Protein AF-A0A820R6I2-F1 (afdb_monomer)

Sequence (117 aa):
IDLKFDLIDVGALFLCVLVGVWYLLKRHWIANNIFGIAFSINAIEILHFNKVLNGIVLLSGLFVYDIFWVFGTNVMITVAKSFDAPIKLLFPQDLIENGLLSANKFAMLGLGDIVVP

Organism: NCBI:txid433720

pLDDT: mean 73.74, std 12.5, range [44.53, 91.56]

Solvent-accessible surface area (backbone atoms only — not comparable to full-atom values): 6914 Å² total; per-residue (Å²): 134,87,79,78,77,46,74,63,57,57,50,50,51,51,52,52,50,53,52,50,53,49,29,74,74,63,68,41,54,68,51,38,31,55,53,40,51,55,51,35,54,54,49,40,64,72,64,63,68,95,44,72,66,60,50,53,56,52,52,54,52,50,53,54,49,49,53,45,44,67,74,72,42,75,56,57,68,58,52,73,74,69,70,92,60,75,68,36,35,54,44,60,68,30,42,87,80,51,33,94,88,58,42,84,46,60,45,76,42,56,49,62,65,72,52,54,124

Radius of gyration: 18.97 Å; Cα contacts (8 Å, |Δi|>4): 77; chains: 1; bounding box: 29×50×52 Å

Foldseek 3Di:
DPPPPDPVNVVVVVVVVVLVVVCVPPVDLVSLQVVLVVVLVVLLVVVDDPDVVVLVVVVVVVVVVCCCVVPVDPVVVVCVPPDPDSQWRWAQPCCVPQNPPPRPDTDTDGSCVSNRD

Structure (mmCIF, N/CA/C/O backbone):
data_AF-A0A820R6I2-F1
#
_entry.id   AF-A0A820R6I2-F1
#
loop_
_atom_site.group_PDB
_atom_site.id
_atom_site.type_symbol
_atom_site.label_atom_id
_atom_site.label_alt_id
_atom_site.label_comp_id
_atom_site.label_asym_id
_atom_site.label_entity_id
_atom_site.label_seq_id
_atom_site.pdbx_PDB_ins_code
_atom_site.Cartn_x
_atom_site.Cartn_y
_atom_site.Cartn_z
_atom_site.occupancy
_atom_site.B_iso_or_equiv
_atom_site.auth_seq_id
_atom_site.auth_comp_id
_atom_site.auth_asym_id
_atom_site.auth_atom_id
_atom_site.pdbx_PDB_model_num
ATOM 1 N N . ILE A 1 1 ? 5.531 -23.173 -25.119 1.00 44.53 1 ILE A N 1
ATOM 2 C CA . ILE A 1 1 ? 5.746 -22.579 -23.780 1.00 44.53 1 ILE A CA 1
ATOM 3 C C . ILE A 1 1 ? 5.955 -23.762 -22.853 1.00 44.53 1 ILE A C 1
ATOM 5 O O . ILE A 1 1 ? 4.977 -24.344 -22.403 1.00 44.53 1 ILE A O 1
ATOM 9 N N . ASP A 1 2 ? 7.200 -24.205 -22.688 1.00 46.94 2 ASP A N 1
ATOM 10 C CA . ASP A 1 2 ? 7.518 -25.268 -21.734 1.00 46.94 2 ASP A CA 1
ATOM 11 C C . ASP A 1 2 ? 7.455 -24.666 -20.334 1.00 46.94 2 ASP A C 1
ATOM 13 O O . ASP A 1 2 ? 8.418 -24.074 -19.847 1.00 46.94 2 ASP A O 1
ATOM 17 N N . LEU A 1 3 ? 6.277 -24.745 -19.714 1.00 58.44 3 LEU A N 1
ATOM 18 C CA . LEU A 1 3 ? 6.117 -24.456 -18.295 1.00 58.44 3 LEU A CA 1
ATOM 19 C C . LEU A 1 3 ? 6.874 -25.548 -17.532 1.00 58.44 3 LEU A C 1
ATOM 21 O O . LEU A 1 3 ? 6.321 -26.601 -17.217 1.00 58.44 3 LEU A O 1
ATOM 25 N N . LYS A 1 4 ? 8.163 -25.317 -17.267 1.00 62.72 4 LYS A N 1
ATOM 26 C CA . LYS A 1 4 ? 8.903 -26.036 -16.228 1.00 62.72 4 LYS A CA 1
ATOM 27 C C . LYS A 1 4 ? 8.291 -25.625 -14.891 1.00 62.72 4 LYS A C 1
ATOM 29 O O . LYS A 1 4 ? 8.780 -24.709 -14.249 1.00 62.72 4 LYS A O 1
ATOM 34 N N . PHE A 1 5 ? 7.175 -26.251 -14.531 1.00 63.56 5 PHE A N 1
ATOM 35 C CA . PHE A 1 5 ? 6.639 -26.164 -13.182 1.00 63.56 5 PHE A CA 1
ATOM 36 C C . PHE A 1 5 ? 7.663 -26.801 -12.258 1.00 63.56 5 PHE A C 1
ATOM 38 O O . PHE A 1 5 ? 7.850 -28.021 -12.286 1.00 63.56 5 PHE A O 1
ATOM 45 N N . ASP A 1 6 ? 8.366 -25.972 -11.496 1.00 79.94 6 ASP A N 1
ATOM 46 C CA . ASP A 1 6 ? 9.267 -26.478 -10.482 1.00 79.94 6 ASP A CA 1
ATOM 47 C C . ASP A 1 6 ? 8.440 -26.939 -9.276 1.00 79.94 6 ASP A C 1
ATOM 49 O O . ASP A 1 6 ? 7.343 -26.434 -9.004 1.00 79.94 6 ASP A O 1
ATOM 53 N N .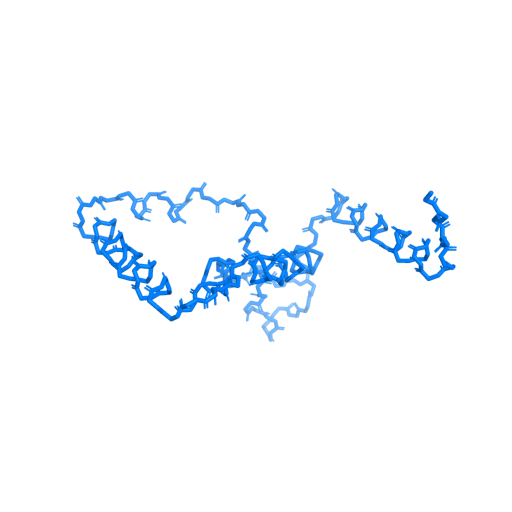 LEU A 1 7 ? 8.951 -27.907 -8.518 1.00 81.38 7 LEU A N 1
ATOM 54 C CA . LEU A 1 7 ? 8.254 -28.418 -7.328 1.00 81.38 7 LEU A CA 1
ATOM 55 C C . LEU A 1 7 ? 8.034 -27.299 -6.288 1.00 81.38 7 LEU A C 1
ATOM 57 O O . LEU A 1 7 ? 7.100 -27.337 -5.484 1.00 81.38 7 LEU A O 1
ATOM 61 N N . ILE A 1 8 ? 8.892 -26.280 -6.356 1.00 82.44 8 ILE A N 1
ATOM 62 C CA . ILE A 1 8 ? 8.872 -25.060 -5.553 1.00 82.44 8 ILE A CA 1
ATOM 63 C C . ILE A 1 8 ? 7.653 -24.191 -5.894 1.00 82.44 8 ILE A C 1
ATOM 65 O O . ILE A 1 8 ? 6.997 -23.708 -4.972 1.00 82.44 8 ILE A O 1
ATOM 69 N N . ASP A 1 9 ? 7.291 -24.049 -7.174 1.00 82.25 9 ASP A N 1
ATOM 70 C CA . ASP A 1 9 ? 6.137 -23.241 -7.599 1.00 82.25 9 ASP A CA 1
ATOM 71 C C . ASP A 1 9 ? 4.824 -23.856 -7.104 1.00 82.25 9 ASP A C 1
ATOM 73 O O . ASP A 1 9 ? 3.939 -23.166 -6.595 1.00 82.25 9 ASP A O 1
ATOM 77 N N . VAL A 1 10 ? 4.721 -25.186 -7.188 1.00 84.25 10 VAL A N 1
ATOM 78 C CA . VAL A 1 10 ? 3.564 -25.940 -6.685 1.00 84.25 10 VAL A CA 1
ATOM 79 C C . VAL A 1 10 ? 3.481 -25.851 -5.158 1.00 84.25 10 VAL A C 1
ATOM 81 O O . VAL A 1 10 ? 2.398 -25.634 -4.608 1.00 84.25 10 VAL A O 1
ATOM 84 N 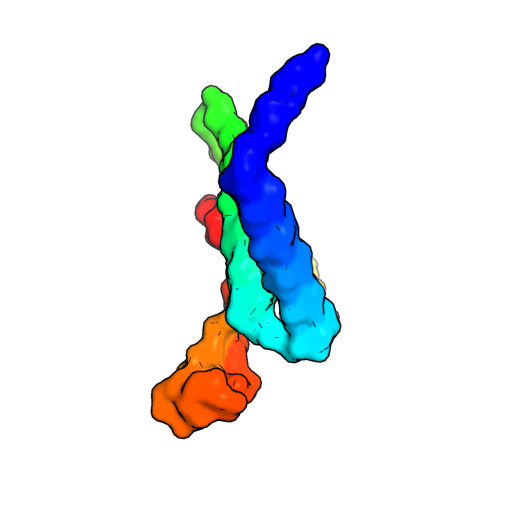N . GLY A 1 11 ? 4.621 -25.962 -4.467 1.00 87.25 11 GLY A N 1
ATOM 85 C CA . GLY A 1 11 ? 4.701 -25.797 -3.015 1.00 87.25 11 GLY A CA 1
ATOM 86 C C . GLY A 1 11 ? 4.296 -24.394 -2.551 1.00 87.25 11 GLY A C 1
ATOM 87 O O . GLY A 1 11 ? 3.520 -24.255 -1.603 1.00 87.25 11 GLY A O 1
ATOM 88 N N . ALA A 1 12 ? 4.755 -23.354 -3.250 1.00 82.94 12 ALA A N 1
ATOM 89 C CA . ALA A 1 12 ? 4.397 -21.966 -2.973 1.00 82.94 12 ALA A CA 1
ATOM 90 C C . ALA A 1 12 ? 2.903 -21.699 -3.209 1.00 82.94 12 ALA A C 1
ATOM 92 O O . ALA A 1 12 ? 2.252 -21.041 -2.393 1.00 82.94 12 ALA A O 1
ATOM 93 N N . LEU A 1 13 ? 2.334 -22.257 -4.282 1.00 84.19 13 LEU A N 1
ATOM 94 C CA . LEU A 1 13 ? 0.911 -22.125 -4.593 1.00 84.19 13 LEU A CA 1
ATOM 95 C C . LEU A 1 13 ? 0.048 -22.783 -3.510 1.00 84.19 13 LEU A C 1
ATOM 97 O O . LEU A 1 13 ? -0.914 -22.178 -3.036 1.00 84.19 13 LEU A O 1
ATOM 101 N N . PHE A 1 14 ? 0.432 -23.975 -3.047 1.00 88.12 14 PHE A N 1
ATOM 102 C CA . PHE A 1 14 ? -0.256 -24.660 -1.953 1.00 88.12 14 PHE A CA 1
ATOM 103 C C . PHE A 1 14 ? -0.199 -23.864 -0.639 1.00 88.12 14 PHE A C 1
ATOM 105 O O . PHE A 1 14 ? -1.227 -23.677 0.014 1.00 88.12 14 PHE A O 1
ATOM 112 N N . LEU A 1 15 ? 0.974 -23.331 -0.279 1.00 85.19 15 LEU A N 1
ATOM 113 C CA . LEU A 1 15 ? 1.142 -22.473 0.899 1.00 85.19 15 LEU A CA 1
ATOM 114 C C . LEU A 1 15 ? 0.251 -21.222 0.817 1.00 85.19 15 LEU A C 1
ATOM 116 O O . LEU A 1 15 ? -0.422 -20.876 1.787 1.00 85.19 15 LEU A O 1
ATOM 120 N N . CYS A 1 16 ? 0.210 -20.564 -0.344 1.00 83.25 16 CYS A N 1
ATOM 121 C CA . CYS A 1 16 ? -0.594 -19.362 -0.553 1.00 83.25 16 CYS A CA 1
ATOM 122 C C . CYS A 1 16 ? -2.098 -19.651 -0.400 1.00 83.25 16 CYS A C 1
ATOM 124 O O . CYS A 1 16 ? -2.811 -18.905 0.273 1.00 83.25 16 CYS A O 1
ATOM 126 N N . VAL A 1 17 ? -2.570 -20.786 -0.933 1.00 83.75 17 VAL A N 1
ATOM 127 C CA . VAL A 1 17 ? -3.960 -21.240 -0.760 1.00 83.75 17 VAL A CA 1
ATOM 128 C C . VAL A 1 17 ? -4.274 -21.511 0.712 1.00 83.75 17 VAL A C 1
ATOM 130 O O . VAL A 1 17 ? -5.321 -21.080 1.191 1.00 83.75 17 VAL A O 1
ATOM 133 N N . LEU A 1 18 ? -3.374 -22.158 1.459 1.00 84.88 18 LEU A N 1
ATOM 134 C CA . LEU A 1 18 ? -3.567 -22.396 2.894 1.00 84.88 18 LEU A CA 1
ATOM 135 C C . LEU A 1 18 ? -3.687 -21.089 3.688 1.00 84.88 18 LEU A C 1
ATOM 137 O O . LEU A 1 18 ? -4.597 -20.950 4.508 1.00 84.88 18 LEU A O 1
ATOM 141 N N . VAL A 1 19 ? -2.811 -20.116 3.422 1.00 80.44 19 VAL A N 1
ATOM 142 C CA . VAL A 1 19 ? -2.860 -18.791 4.063 1.00 80.44 19 VAL A CA 1
ATOM 143 C C . VAL A 1 19 ? -4.140 -18.040 3.672 1.00 80.44 19 VAL A C 1
ATOM 145 O O . VAL A 1 19 ? -4.781 -17.432 4.532 1.00 80.44 19 VAL A O 1
ATOM 148 N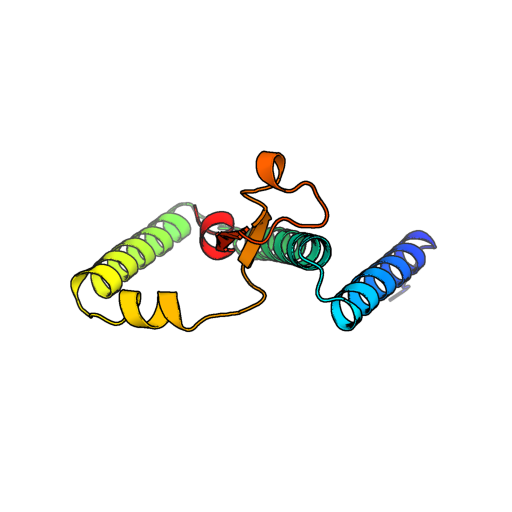 N . GLY A 1 20 ? -4.573 -18.138 2.412 1.00 78.25 20 GLY A N 1
ATOM 149 C CA . GLY A 1 20 ? -5.831 -17.557 1.931 1.00 78.25 20 GLY A CA 1
ATOM 150 C C . GLY A 1 20 ? -7.071 -18.167 2.590 1.00 78.25 20 GLY A C 1
ATOM 151 O O . GLY A 1 20 ? -7.955 -17.443 3.046 1.00 78.25 20 GLY A O 1
ATOM 152 N N . VAL A 1 21 ? -7.124 -19.494 2.724 1.00 80.50 21 VAL A N 1
ATOM 153 C CA . VAL A 1 21 ? -8.217 -20.190 3.425 1.00 80.50 21 VAL A CA 1
ATOM 154 C C . VAL A 1 21 ? -8.225 -19.829 4.914 1.00 80.50 21 VAL A C 1
ATOM 156 O O . VAL A 1 21 ? -9.287 -19.567 5.482 1.00 80.50 21 VAL A O 1
ATOM 159 N N . TRP A 1 22 ? -7.053 -19.740 5.549 1.00 75.81 22 TRP A N 1
ATOM 160 C CA . TRP A 1 22 ? -6.936 -19.324 6.949 1.00 75.81 22 TRP A CA 1
ATOM 161 C C . TRP A 1 22 ? -7.436 -17.890 7.176 1.00 75.81 22 TRP A C 1
ATOM 163 O O . TRP A 1 22 ? -8.147 -17.625 8.153 1.00 75.81 22 TRP A O 1
ATOM 173 N N . TYR A 1 23 ? -7.139 -16.982 6.244 1.00 73.94 23 TYR A N 1
ATOM 174 C CA . TYR A 1 23 ? -7.669 -15.621 6.247 1.00 73.94 23 TYR A CA 1
ATOM 175 C C . TYR A 1 23 ? -9.200 -15.595 6.160 1.00 73.94 23 TYR A C 1
ATOM 177 O O . TYR A 1 23 ? -9.844 -14.931 6.977 1.00 73.94 23 TYR A O 1
ATOM 185 N N . LEU A 1 24 ? -9.792 -16.356 5.232 1.00 70.56 24 LEU A N 1
ATOM 186 C CA . LEU A 1 24 ? -11.247 -16.402 5.046 1.00 70.56 24 LEU A CA 1
ATOM 187 C C . LEU A 1 24 ? -11.986 -16.936 6.281 1.00 70.56 24 LEU A C 1
ATOM 189 O O . LEU A 1 24 ? -13.061 -16.437 6.609 1.00 70.56 24 LEU A O 1
ATOM 193 N N . LEU A 1 25 ? -11.410 -17.920 6.978 1.00 69.56 25 LEU A N 1
ATOM 194 C CA . LEU A 1 25 ? -12.054 -18.577 8.119 1.00 69.56 25 LEU A CA 1
ATOM 195 C C . LEU A 1 25 ? -11.949 -17.789 9.427 1.00 69.56 25 LEU A C 1
ATOM 197 O O . LEU A 1 25 ? -12.891 -17.792 10.218 1.00 69.56 25 LEU A O 1
ATOM 201 N N . LYS A 1 26 ? -10.800 -17.163 9.701 1.00 64.38 26 LYS A N 1
ATOM 202 C CA . LYS A 1 26 ? -10.530 -16.557 11.015 1.00 64.38 26 LYS A CA 1
ATOM 203 C C . LYS A 1 26 ? -10.398 -15.037 11.001 1.00 64.38 26 LYS A C 1
ATOM 205 O O . LYS A 1 26 ? -10.392 -14.454 12.082 1.00 64.38 26 LYS A O 1
ATOM 210 N N . ARG A 1 27 ? -10.268 -14.405 9.824 1.00 63.62 27 ARG A N 1
ATOM 211 C CA . ARG A 1 27 ? -9.974 -12.965 9.670 1.00 63.62 27 ARG A CA 1
ATOM 212 C C . ARG A 1 27 ? -8.905 -12.477 10.664 1.00 63.62 27 ARG A C 1
ATOM 214 O O . ARG A 1 27 ? -9.038 -11.417 11.269 1.00 63.62 27 ARG A O 1
ATOM 221 N N . HIS A 1 28 ? -7.858 -13.278 10.879 1.00 70.69 28 HIS A N 1
ATOM 222 C CA . HIS A 1 28 ? -6.791 -12.910 11.806 1.00 70.69 28 HIS A CA 1
ATOM 223 C C . HIS A 1 28 ? -5.991 -11.722 11.268 1.00 70.69 28 HIS A C 1
ATOM 225 O O . HIS A 1 28 ? -5.655 -11.664 10.084 1.00 70.69 28 HIS A O 1
ATOM 231 N N . TRP A 1 29 ? -5.612 -10.820 12.173 1.00 71.12 29 TRP A N 1
ATOM 232 C CA . TRP A 1 29 ? -4.819 -9.632 11.859 1.00 71.12 29 TRP A CA 1
ATOM 233 C C . TRP A 1 29 ? -3.455 -9.975 11.228 1.00 71.12 29 TRP A C 1
ATOM 235 O O . TRP A 1 29 ? -3.031 -9.290 10.304 1.00 71.12 29 TRP A O 1
ATOM 245 N N . ILE A 1 30 ? -2.809 -11.081 11.636 1.00 74.44 30 ILE A N 1
ATOM 246 C CA . ILE A 1 30 ? -1.543 -11.553 11.039 1.00 74.44 30 ILE A CA 1
ATOM 247 C C . ILE A 1 30 ? -1.714 -11.883 9.554 1.00 74.44 30 ILE A C 1
ATOM 249 O O . ILE A 1 30 ? -0.916 -11.445 8.730 1.00 74.44 30 ILE A O 1
ATOM 253 N N . ALA A 1 31 ? -2.759 -12.636 9.204 1.00 75.31 31 ALA A N 1
ATOM 254 C CA . ALA A 1 31 ? -3.018 -12.999 7.816 1.00 75.31 31 ALA A CA 1
ATOM 255 C C . ALA A 1 31 ? -3.324 -11.749 6.974 1.00 75.31 31 ALA A C 1
ATOM 257 O O . ALA A 1 31 ? -2.812 -11.622 5.865 1.00 75.31 31 ALA A O 1
ATOM 258 N N . ASN A 1 32 ? -4.070 -10.786 7.533 1.00 77.88 32 ASN A N 1
ATOM 259 C CA . ASN A 1 32 ? -4.302 -9.495 6.881 1.00 77.88 32 ASN A CA 1
ATOM 260 C C . ASN A 1 32 ? -2.994 -8.728 6.628 1.00 77.88 32 ASN A C 1
ATOM 262 O O . ASN A 1 32 ? -2.809 -8.178 5.548 1.00 77.88 32 ASN A O 1
ATOM 266 N N . ASN A 1 33 ? -2.062 -8.740 7.587 1.00 82.38 33 ASN A N 1
ATOM 267 C CA . ASN A 1 33 ? -0.768 -8.076 7.437 1.00 82.38 33 ASN A CA 1
ATOM 268 C C . ASN A 1 33 ? 0.129 -8.744 6.391 1.00 82.38 33 ASN A C 1
ATOM 270 O O . ASN A 1 33 ? 0.787 -8.041 5.630 1.00 82.38 33 ASN A O 1
ATOM 274 N N . ILE A 1 34 ? 0.136 -10.080 6.317 1.00 83.19 34 ILE A N 1
ATOM 275 C CA . ILE A 1 34 ? 0.887 -10.818 5.289 1.00 83.19 34 ILE A CA 1
ATOM 276 C C . ILE A 1 34 ? 0.394 -10.423 3.892 1.00 83.19 34 ILE A C 1
ATOM 278 O O . ILE A 1 34 ? 1.206 -10.082 3.032 1.00 83.19 34 ILE A O 1
ATOM 282 N N . PHE A 1 35 ? -0.926 -10.403 3.677 1.00 82.94 35 PHE A N 1
ATOM 283 C CA . PHE A 1 35 ? -1.498 -9.950 2.407 1.00 82.94 35 PHE A CA 1
ATOM 284 C C . PHE A 1 35 ? -1.231 -8.465 2.147 1.00 82.94 35 PHE A C 1
ATOM 286 O O . PHE A 1 35 ? -0.849 -8.109 1.036 1.00 82.94 35 PHE A O 1
ATOM 293 N N . GLY A 1 36 ? -1.370 -7.606 3.160 1.00 81.69 36 GLY A N 1
ATOM 294 C CA . GLY A 1 36 ? -1.076 -6.178 3.045 1.00 81.69 36 GLY A CA 1
ATOM 295 C C . GLY A 1 36 ? 0.360 -5.910 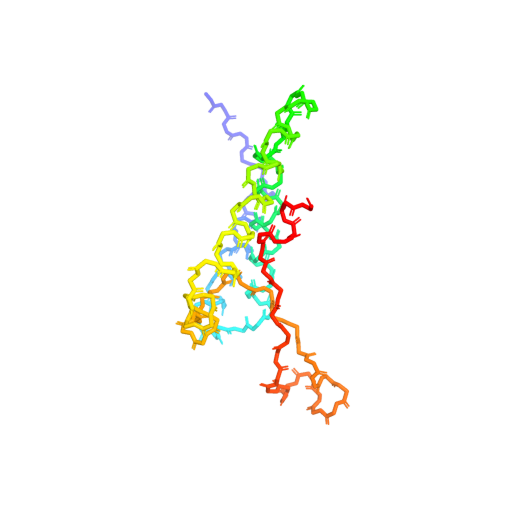2.591 1.00 81.69 36 GLY A C 1
ATOM 296 O O . GLY A 1 36 ? 0.567 -5.153 1.648 1.00 81.69 36 GLY A O 1
ATOM 297 N N . ILE A 1 37 ? 1.344 -6.594 3.184 1.00 85.06 37 ILE A N 1
ATOM 298 C CA . ILE A 1 37 ? 2.758 -6.484 2.794 1.00 85.06 37 ILE A CA 1
ATOM 299 C C . ILE A 1 37 ? 2.978 -7.007 1.370 1.00 85.06 37 ILE A C 1
ATOM 301 O O . ILE A 1 37 ? 3.650 -6.345 0.580 1.00 85.06 37 ILE A O 1
ATOM 305 N N . ALA A 1 38 ? 2.400 -8.160 1.017 1.00 86.00 38 ALA A N 1
ATOM 306 C CA . ALA A 1 38 ? 2.516 -8.715 -0.332 1.00 86.00 38 ALA A CA 1
ATOM 307 C C . ALA A 1 38 ? 1.969 -7.749 -1.399 1.00 86.00 38 ALA A C 1
ATOM 309 O O . ALA A 1 38 ? 2.616 -7.527 -2.423 1.00 86.00 38 ALA A O 1
ATOM 310 N N . PHE A 1 39 ? 0.819 -7.120 -1.134 1.00 85.75 39 PHE A N 1
ATOM 311 C CA . PHE A 1 39 ? 0.258 -6.101 -2.019 1.00 85.75 39 PHE A CA 1
ATOM 312 C C . PHE A 1 39 ? 1.113 -4.834 -2.074 1.00 85.75 39 PHE A C 1
ATOM 314 O O . PHE A 1 39 ? 1.309 -4.310 -3.166 1.00 85.75 39 PHE A O 1
ATOM 321 N N . SER A 1 40 ? 1.663 -4.360 -0.950 1.00 86.25 40 SER A N 1
ATOM 322 C CA . SER A 1 40 ? 2.578 -3.210 -0.953 1.00 86.25 40 SER A CA 1
ATOM 323 C C . SER A 1 40 ? 3.816 -3.463 -1.809 1.00 86.25 40 SER A C 1
ATOM 325 O O . SER A 1 40 ? 4.179 -2.607 -2.608 1.00 86.25 40 SER A O 1
ATOM 327 N N . ILE A 1 41 ? 4.441 -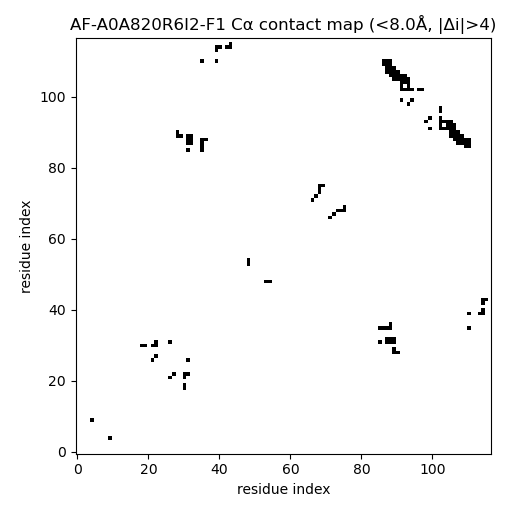4.639 -1.692 1.00 87.62 41 ILE A N 1
ATOM 328 C CA . ILE A 1 41 ? 5.628 -4.992 -2.487 1.00 87.62 41 ILE A CA 1
ATOM 329 C C . ILE A 1 41 ? 5.289 -5.002 -3.981 1.00 87.62 41 ILE A C 1
ATOM 331 O O . ILE A 1 41 ? 5.993 -4.378 -4.772 1.00 87.62 41 ILE A O 1
ATOM 335 N N . ASN A 1 42 ? 4.188 -5.654 -4.365 1.00 88.44 42 ASN A N 1
ATOM 336 C CA . ASN A 1 42 ? 3.766 -5.696 -5.764 1.00 88.44 42 ASN A CA 1
ATOM 337 C C . ASN A 1 42 ? 3.387 -4.303 -6.300 1.00 88.44 42 ASN A C 1
ATOM 339 O O . ASN A 1 42 ? 3.709 -3.964 -7.435 1.00 88.44 42 ASN A O 1
ATOM 343 N N . ALA A 1 43 ? 2.755 -3.464 -5.479 1.00 85.94 43 ALA A N 1
ATOM 344 C CA . ALA A 1 43 ? 2.417 -2.098 -5.860 1.00 85.94 43 ALA A CA 1
ATOM 345 C C . ALA A 1 43 ? 3.667 -1.227 -6.072 1.00 85.94 43 ALA A C 1
ATOM 347 O O . ALA A 1 43 ? 3.710 -0.479 -7.045 1.00 85.94 43 ALA A O 1
ATOM 348 N N . ILE A 1 44 ? 4.690 -1.353 -5.215 1.00 88.31 44 ILE A N 1
ATOM 349 C CA . ILE A 1 44 ? 5.981 -0.656 -5.369 1.00 88.31 44 ILE A CA 1
ATOM 350 C C . ILE A 1 44 ? 6.690 -1.103 -6.654 1.00 88.31 44 ILE A C 1
ATOM 352 O O . ILE A 1 44 ? 7.262 -0.274 -7.359 1.00 88.31 44 ILE A O 1
ATOM 356 N N . GLU A 1 45 ? 6.625 -2.394 -6.986 1.00 86.56 45 GLU A N 1
ATOM 357 C CA . GLU A 1 45 ? 7.175 -2.926 -8.237 1.00 86.56 45 GLU A CA 1
ATOM 358 C C . GLU A 1 45 ? 6.492 -2.308 -9.469 1.00 86.56 45 GLU A C 1
ATOM 360 O O . GLU A 1 45 ? 7.165 -1.909 -10.419 1.00 86.56 45 GLU A O 1
ATOM 365 N N . ILE A 1 46 ? 5.163 -2.161 -9.439 1.00 85.69 46 ILE A N 1
ATOM 366 C CA . ILE A 1 46 ? 4.397 -1.527 -10.525 1.00 85.69 46 ILE A CA 1
ATOM 367 C C . ILE A 1 46 ? 4.664 -0.013 -10.592 1.00 85.69 46 ILE A C 1
ATOM 369 O O . ILE A 1 46 ? 4.706 0.562 -11.680 1.00 85.69 46 ILE A O 1
ATOM 373 N N . LEU A 1 47 ? 4.885 0.639 -9.448 1.00 83.81 47 LEU A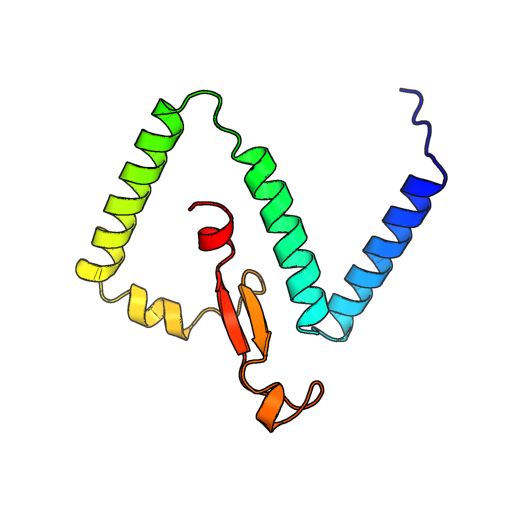 N 1
ATOM 374 C CA . LEU A 1 47 ? 5.206 2.067 -9.328 1.00 83.81 47 LEU A CA 1
ATOM 375 C C . LEU A 1 47 ? 6.689 2.388 -9.596 1.00 83.81 47 LEU A C 1
ATOM 377 O O . LEU A 1 47 ? 7.219 3.389 -9.112 1.00 83.81 47 LEU A O 1
ATOM 381 N N . HIS A 1 48 ? 7.375 1.583 -10.409 1.00 80.38 48 HIS A N 1
ATOM 382 C CA . HIS A 1 48 ? 8.748 1.870 -10.804 1.00 80.38 48 HIS A CA 1
ATOM 383 C C . HIS A 1 48 ? 8.812 3.019 -11.825 1.00 80.38 48 HIS A C 1
ATOM 385 O O . HIS A 1 48 ? 8.440 2.887 -12.995 1.00 80.38 48 HIS A O 1
ATOM 391 N N . PHE A 1 49 ? 9.314 4.177 -11.393 1.00 78.19 49 PHE A N 1
ATOM 392 C CA . PHE A 1 49 ? 9.448 5.345 -12.259 1.00 78.19 49 PHE A CA 1
ATOM 393 C C . PHE A 1 49 ? 10.721 5.282 -13.105 1.00 78.19 49 PHE A C 1
ATOM 395 O O . PHE A 1 49 ? 11.833 5.351 -12.595 1.00 78.19 49 PHE A O 1
ATOM 402 N N . ASN A 1 50 ? 10.561 5.299 -14.428 1.00 77.50 50 ASN A N 1
ATOM 403 C CA . ASN A 1 50 ? 11.694 5.376 -15.360 1.00 77.50 50 ASN A CA 1
ATOM 404 C C . ASN A 1 50 ? 12.434 6.732 -15.329 1.00 77.50 50 ASN A C 1
ATOM 406 O O . ASN A 1 50 ? 13.545 6.843 -15.845 1.00 77.50 50 ASN A O 1
ATOM 410 N N . LYS A 1 51 ? 11.815 7.792 -14.784 1.00 87.06 51 LYS A N 1
ATOM 411 C CA . LYS A 1 51 ? 12.388 9.147 -14.688 1.00 87.06 51 LYS A CA 1
ATOM 412 C C . LYS A 1 51 ? 11.974 9.822 -13.384 1.00 87.06 51 LYS A C 1
ATOM 414 O O . LYS A 1 51 ? 10.793 9.820 -13.045 1.00 87.06 51 LYS A O 1
ATOM 419 N N . VAL A 1 52 ? 12.918 10.519 -12.746 1.00 86.62 52 VAL A N 1
ATOM 420 C CA . VAL A 1 52 ? 12.685 11.316 -11.522 1.00 86.62 52 VAL A CA 1
ATOM 421 C C . VAL A 1 52 ? 11.577 12.359 -11.720 1.00 86.62 52 VAL A C 1
ATOM 423 O O . VAL A 1 52 ? 10.781 12.601 -10.819 1.00 86.62 52 VAL A O 1
ATOM 426 N N . LEU A 1 53 ? 11.460 12.922 -12.927 1.00 88.94 53 LEU A N 1
ATOM 427 C CA . LEU A 1 53 ? 10.439 13.919 -13.253 1.00 88.94 53 LEU A CA 1
ATOM 428 C C . LEU A 1 53 ? 9.006 13.377 -13.113 1.00 88.94 53 LEU A C 1
ATOM 430 O O . LEU A 1 53 ? 8.128 14.101 -12.654 1.00 88.94 53 LEU A O 1
ATOM 434 N N . ASN A 1 54 ? 8.776 12.102 -13.443 1.00 89.06 54 ASN A N 1
ATOM 435 C CA . ASN A 1 54 ? 7.461 11.479 -13.272 1.00 89.06 54 ASN A CA 1
ATOM 436 C C . ASN A 1 54 ? 7.108 11.343 -11.784 1.00 89.06 54 ASN A C 1
ATOM 438 O O . ASN A 1 54 ? 5.961 11.578 -11.413 1.00 89.06 54 ASN A O 1
ATOM 442 N N . GLY A 1 55 ? 8.100 11.036 -10.939 1.00 87.25 55 GLY A N 1
ATOM 443 C CA . GLY A 1 55 ? 7.938 11.019 -9.485 1.00 87.25 55 GLY A CA 1
ATOM 444 C C . GLY A 1 55 ? 7.606 12.403 -8.921 1.00 87.25 55 GLY A C 1
ATOM 445 O O . GLY A 1 55 ? 6.662 12.532 -8.151 1.00 87.25 55 GLY A O 1
ATOM 446 N N . ILE A 1 56 ? 8.306 13.456 -9.366 1.00 89.56 56 ILE A N 1
ATOM 447 C CA . ILE A 1 56 ? 8.040 14.842 -8.929 1.00 89.56 56 ILE A CA 1
ATOM 448 C C . ILE A 1 56 ? 6.615 15.277 -9.297 1.00 89.56 56 ILE A C 1
ATOM 450 O O . ILE A 1 56 ? 5.909 15.836 -8.460 1.00 89.56 56 ILE A O 1
ATOM 454 N N . VAL A 1 57 ? 6.169 15.008 -10.530 1.00 91.56 57 VAL A N 1
ATOM 455 C CA . VAL A 1 57 ? 4.804 15.352 -10.964 1.00 91.56 57 VAL A CA 1
ATOM 456 C C . VAL A 1 57 ? 3.764 14.598 -10.130 1.00 91.56 57 VAL A C 1
ATOM 458 O O . VAL A 1 57 ? 2.819 15.217 -9.644 1.00 91.56 57 VAL A O 1
ATOM 461 N N . LEU A 1 58 ? 3.964 13.298 -9.901 1.00 88.88 58 LEU A N 1
ATOM 462 C CA . LEU A 1 58 ? 3.054 12.477 -9.102 1.00 88.88 58 LEU A CA 1
ATOM 463 C C . LEU A 1 58 ? 2.962 12.959 -7.644 1.00 88.88 58 LEU A C 1
ATOM 465 O O . LEU A 1 58 ? 1.855 13.183 -7.157 1.00 88.88 58 LEU A O 1
ATOM 469 N N . LEU A 1 59 ? 4.098 13.199 -6.980 1.00 88.69 59 LEU A N 1
ATOM 470 C CA . LEU A 1 59 ? 4.140 13.694 -5.597 1.00 88.69 59 LEU A CA 1
ATOM 471 C C . LEU A 1 59 ? 3.537 15.097 -5.467 1.00 88.69 59 LEU A C 1
ATOM 473 O O . LEU A 1 59 ? 2.798 15.367 -4.524 1.00 88.69 59 LEU A O 1
ATOM 477 N N . SER A 1 60 ? 3.783 15.982 -6.438 1.00 91.50 60 SER A N 1
ATOM 478 C CA . SER A 1 60 ? 3.184 17.323 -6.439 1.00 91.50 60 SER A CA 1
ATOM 479 C C . SER A 1 60 ? 1.656 17.280 -6.558 1.00 91.50 60 SER A C 1
ATOM 481 O O . SER A 1 60 ? 0.964 18.027 -5.867 1.00 91.50 60 SER A O 1
ATOM 483 N N . GLY A 1 61 ? 1.117 16.367 -7.376 1.00 91.00 61 GLY A N 1
ATOM 484 C CA . GLY A 1 61 ? -0.324 16.146 -7.487 1.00 91.00 61 GLY A CA 1
ATOM 485 C C . GLY A 1 61 ? -0.925 15.586 -6.198 1.00 91.00 61 GLY A C 1
ATOM 486 O O . GLY A 1 61 ? -1.966 16.071 -5.755 1.00 91.00 61 GLY A O 1
ATOM 487 N N . LEU A 1 62 ? -0.247 14.621 -5.566 1.00 88.19 62 LEU A N 1
ATOM 488 C CA . LEU A 1 62 ? -0.669 14.042 -4.286 1.00 88.19 62 LEU A CA 1
ATOM 489 C C . LEU A 1 62 ? -0.668 15.074 -3.150 1.00 88.19 62 LEU A C 1
ATOM 491 O O . LEU A 1 62 ? -1.590 15.104 -2.343 1.00 88.19 62 LEU A O 1
ATOM 495 N N . PHE A 1 63 ? 0.327 15.957 -3.123 1.00 88.69 63 PHE A N 1
ATOM 496 C CA . PHE A 1 63 ? 0.427 17.020 -2.126 1.00 88.69 63 PHE A CA 1
ATOM 497 C C . PHE A 1 63 ? -0.732 18.020 -2.225 1.00 88.69 63 PHE A C 1
ATOM 499 O O . PHE A 1 63 ? -1.351 18.376 -1.224 1.00 88.69 63 PHE A O 1
ATOM 506 N N . VAL A 1 64 ? -1.075 18.450 -3.444 1.00 89.75 64 VAL A N 1
ATOM 507 C CA . VAL A 1 64 ? -2.226 19.341 -3.658 1.00 89.75 64 VAL A CA 1
ATOM 508 C C . VAL A 1 64 ? -3.541 18.624 -3.341 1.00 89.75 64 VAL A C 1
ATOM 510 O O . VAL A 1 64 ? -4.446 19.233 -2.768 1.00 89.75 64 VAL A O 1
ATOM 513 N N . TYR A 1 65 ? -3.643 17.334 -3.678 1.00 86.00 65 TYR A N 1
ATOM 514 C CA . TYR A 1 65 ? -4.782 16.493 -3.314 1.00 86.00 65 TYR A CA 1
ATOM 515 C C . TYR A 1 65 ? -4.985 16.446 -1.793 1.00 86.00 65 TYR A C 1
ATOM 517 O O . TYR A 1 65 ? -6.106 16.673 -1.336 1.00 86.00 65 TYR A O 1
ATOM 525 N N . ASP A 1 66 ? -3.921 16.221 -1.018 1.00 83.62 66 ASP A N 1
ATOM 526 C CA . ASP A 1 66 ? -3.992 16.162 0.446 1.00 83.62 66 ASP A CA 1
ATOM 527 C C . ASP A 1 66 ? -4.509 17.485 1.033 1.00 83.62 66 ASP A C 1
ATOM 529 O O . ASP A 1 66 ? -5.511 17.505 1.747 1.00 83.62 66 ASP A O 1
ATOM 533 N N . ILE A 1 67 ? -3.937 18.621 0.612 1.00 85.38 67 ILE A N 1
ATOM 534 C CA . ILE A 1 67 ? -4.386 19.956 1.046 1.00 85.38 67 ILE A CA 1
ATOM 535 C C . ILE A 1 67 ? -5.866 20.188 0.711 1.00 85.38 67 ILE A C 1
ATOM 537 O O . ILE A 1 67 ? -6.625 20.687 1.549 1.00 85.38 67 ILE A O 1
ATOM 541 N N . PHE A 1 68 ? -6.293 19.832 -0.502 1.00 84.31 68 PHE A N 1
ATOM 542 C CA . PHE A 1 68 ? -7.680 20.012 -0.927 1.00 84.31 68 PHE A CA 1
ATOM 543 C C . PHE A 1 68 ? -8.656 19.202 -0.062 1.00 84.31 68 PHE A C 1
ATOM 545 O O . PHE A 1 68 ? -9.680 19.737 0.368 1.00 84.31 68 PHE A O 1
ATOM 552 N N . TRP A 1 69 ? -8.352 17.935 0.225 1.00 74.88 69 TRP A N 1
ATOM 553 C CA . TRP A 1 69 ? -9.250 17.070 0.995 1.00 74.88 69 TRP A CA 1
ATOM 554 C C . TRP A 1 69 ? -9.214 17.326 2.500 1.00 74.88 69 TRP A C 1
ATOM 556 O O . TRP A 1 69 ? -10.252 17.184 3.146 1.00 74.88 69 TRP A O 1
ATOM 566 N N . VAL A 1 70 ? -8.068 17.740 3.044 1.00 78.56 70 VAL A N 1
ATOM 567 C CA . VAL A 1 70 ? -7.909 18.084 4.464 1.00 78.56 70 VAL A CA 1
ATOM 568 C C . VAL A 1 70 ? -8.618 19.399 4.796 1.00 78.56 70 VAL A C 1
ATOM 570 O O . VAL A 1 70 ? -9.331 19.474 5.796 1.00 78.56 70 VAL A O 1
ATOM 573 N N . PHE A 1 71 ? -8.441 20.440 3.972 1.00 77.06 71 PHE A N 1
ATOM 574 C CA . PHE A 1 71 ? -8.911 21.796 4.295 1.00 77.06 71 PHE A CA 1
ATOM 575 C C . PHE A 1 71 ? -10.163 22.232 3.526 1.00 77.06 71 PHE A C 1
ATOM 577 O O . PHE A 1 71 ? -10.895 23.101 3.997 1.00 77.06 71 PHE A O 1
ATOM 584 N N . GLY A 1 72 ? -10.424 21.662 2.348 1.00 70.94 72 GLY A N 1
ATOM 585 C CA . GLY A 1 72 ? -11.520 22.087 1.472 1.00 70.94 72 GLY A CA 1
ATOM 586 C C . GLY A 1 72 ? -12.873 21.446 1.783 1.00 70.94 72 GLY A C 1
ATOM 587 O O . GLY A 1 72 ? -13.909 22.004 1.423 1.00 70.94 72 GLY A O 1
ATOM 588 N N . THR A 1 73 ? -12.907 20.289 2.452 1.00 69.38 73 THR A N 1
ATOM 589 C CA . THR A 1 73 ? -14.158 19.573 2.748 1.00 69.38 73 THR A CA 1
ATOM 590 C C . THR A 1 73 ? -14.091 18.846 4.095 1.00 69.38 73 THR A C 1
ATOM 592 O O . THR A 1 73 ? -13.049 18.339 4.485 1.00 69.38 73 THR A O 1
ATOM 595 N N . ASN A 1 74 ? -15.221 18.699 4.798 1.00 61.94 74 ASN A N 1
ATOM 596 C CA . ASN A 1 74 ? -15.295 17.887 6.028 1.00 61.94 74 ASN A CA 1
ATOM 597 C C . ASN A 1 74 ? -15.279 16.359 5.762 1.00 61.94 74 ASN A C 1
ATOM 599 O O . ASN A 1 74 ? -15.510 15.565 6.676 1.00 61.94 74 ASN A O 1
ATOM 603 N N . VAL A 1 75 ? -15.019 15.925 4.521 1.00 59.78 75 VAL A N 1
ATOM 604 C CA . VAL A 1 75 ? -15.103 14.518 4.086 1.00 59.78 75 VAL A CA 1
ATOM 605 C C . VAL A 1 75 ? -14.014 13.659 4.732 1.00 59.78 75 VAL A C 1
ATOM 607 O O . VAL A 1 75 ? -14.285 12.509 5.075 1.00 59.78 75 VAL A O 1
ATOM 610 N N . MET A 1 76 ? -12.828 14.215 5.008 1.00 58.94 76 MET A N 1
ATOM 611 C CA . MET A 1 76 ? -11.747 13.487 5.688 1.00 58.94 76 MET A CA 1
ATOM 612 C C . MET A 1 76 ? -12.173 12.960 7.071 1.00 58.94 76 MET A C 1
ATOM 614 O O . MET A 1 76 ? -11.811 11.852 7.464 1.00 58.94 76 MET A O 1
ATOM 618 N N . ILE A 1 77 ? -13.022 13.704 7.786 1.00 55.81 77 ILE A N 1
ATOM 619 C CA . ILE A 1 77 ? -13.495 13.336 9.128 1.00 55.81 77 ILE A CA 1
ATOM 620 C C . ILE A 1 77 ? -14.595 12.260 9.049 1.00 55.81 77 ILE A C 1
ATOM 622 O O . ILE A 1 77 ? -14.706 11.406 9.931 1.00 55.81 77 ILE A O 1
ATOM 626 N N . THR A 1 78 ? -15.400 12.264 7.982 1.00 57.47 78 THR A N 1
ATOM 627 C CA . THR A 1 78 ? -16.487 11.293 7.764 1.00 57.47 78 THR A CA 1
ATOM 628 C C . THR A 1 78 ? -15.978 9.960 7.193 1.00 57.47 78 THR A C 1
ATOM 630 O O . THR A 1 78 ? -16.487 8.898 7.560 1.00 57.47 78 THR A O 1
ATOM 633 N N . VAL A 1 79 ? -14.931 9.988 6.358 1.00 57.81 79 VAL A N 1
ATOM 634 C CA . VAL A 1 79 ? -14.293 8.791 5.773 1.00 57.81 79 VAL A CA 1
ATOM 635 C C . VAL A 1 79 ? -13.443 8.047 6.805 1.00 57.81 79 VAL A C 1
ATOM 637 O O . VAL A 1 79 ? -13.500 6.818 6.864 1.00 57.81 79 VAL A O 1
ATOM 640 N N . ALA A 1 80 ? -12.746 8.768 7.692 1.00 53.31 80 ALA A N 1
ATOM 641 C CA . ALA A 1 80 ? -11.956 8.166 8.769 1.00 53.31 80 ALA A CA 1
ATOM 642 C C . ALA A 1 80 ? -12.793 7.308 9.740 1.00 53.31 80 ALA A C 1
ATOM 644 O O . ALA A 1 80 ? -12.268 6.365 10.328 1.00 53.31 80 ALA A O 1
ATOM 645 N N . LYS A 1 81 ? -14.095 7.598 9.887 1.00 55.41 81 LYS A N 1
ATOM 646 C CA . LYS A 1 81 ? -15.005 6.865 10.787 1.00 55.41 81 LYS A CA 1
ATOM 647 C C . LYS A 1 81 ? -15.735 5.679 10.145 1.00 55.41 81 LYS A C 1
ATOM 649 O O . LYS A 1 81 ? -16.339 4.909 10.880 1.00 55.41 81 LYS A O 1
ATOM 654 N N . SER A 1 82 ? -15.706 5.533 8.816 1.00 51.56 82 SER A N 1
ATOM 655 C CA . SER A 1 82 ? -16.625 4.626 8.095 1.00 51.56 82 SER A CA 1
ATOM 656 C C . SER A 1 82 ? -15.942 3.514 7.287 1.00 51.56 82 SER A C 1
ATOM 658 O O . SER A 1 82 ? -16.629 2.736 6.631 1.00 51.56 82 SER A O 1
ATOM 660 N N . PHE A 1 83 ? -14.607 3.427 7.295 1.00 48.22 83 PHE A N 1
ATOM 661 C CA . PHE A 1 83 ? -13.862 2.474 6.463 1.00 48.22 83 PHE A CA 1
ATOM 662 C C . PHE A 1 83 ? -13.203 1.350 7.278 1.00 48.22 83 PHE A C 1
ATOM 664 O O . PHE A 1 83 ? -12.065 1.488 7.727 1.00 48.22 83 PHE A O 1
ATOM 671 N N . ASP A 1 84 ? -13.880 0.204 7.372 1.00 52.56 84 ASP A N 1
ATOM 672 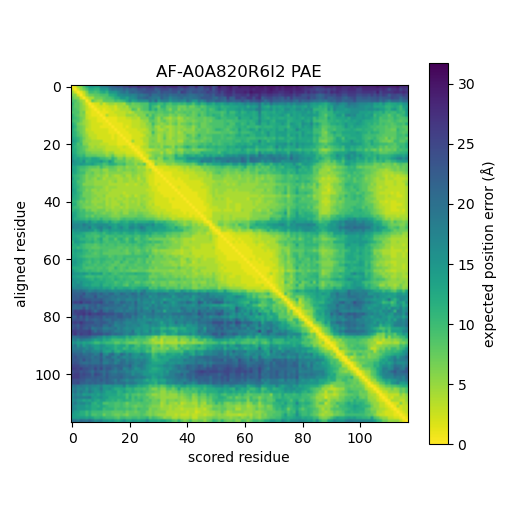C CA . ASP A 1 84 ? -13.317 -1.085 7.808 1.00 52.56 84 ASP A CA 1
ATOM 673 C C . ASP A 1 84 ? -12.964 -1.943 6.583 1.00 52.56 84 ASP A C 1
ATOM 675 O O . ASP A 1 84 ? -13.660 -2.893 6.224 1.00 52.56 84 ASP A O 1
ATOM 679 N N . ALA A 1 85 ? -11.890 -1.569 5.886 1.00 56.81 85 ALA A N 1
ATOM 680 C CA . ALA A 1 85 ? -11.388 -2.309 4.732 1.00 56.81 85 ALA A CA 1
ATOM 681 C C . ALA A 1 85 ? -10.082 -3.046 5.080 1.00 56.81 85 ALA A C 1
ATOM 683 O O . ALA A 1 85 ? -9.245 -2.489 5.793 1.00 56.81 85 ALA A O 1
ATOM 684 N N . PRO A 1 86 ? -9.848 -4.250 4.523 1.00 49.78 86 PRO A N 1
ATOM 685 C CA . PRO A 1 86 ? -8.654 -5.067 4.783 1.00 49.78 86 PRO A CA 1
ATOM 686 C C . PRO A 1 86 ? -7.337 -4.465 4.251 1.00 49.78 86 PRO A C 1
ATOM 688 O O . PRO A 1 86 ? -6.274 -5.045 4.429 1.00 49.78 86 PRO A O 1
ATOM 691 N N . ILE A 1 87 ? -7.387 -3.275 3.649 1.00 55.06 87 ILE A N 1
ATOM 692 C CA . ILE A 1 87 ? -6.283 -2.526 3.021 1.00 55.06 87 ILE A CA 1
ATOM 693 C C . ILE A 1 87 ? -5.477 -1.740 4.082 1.00 55.06 87 ILE A C 1
ATOM 695 O O . ILE A 1 87 ? -4.937 -0.667 3.825 1.00 55.06 87 ILE A O 1
ATOM 699 N N . LYS A 1 88 ? -5.453 -2.222 5.324 1.00 66.19 88 LYS A N 1
ATOM 700 C CA . LYS A 1 88 ? -4.793 -1.564 6.454 1.00 66.19 88 LYS A CA 1
ATOM 701 C C . LYS A 1 88 ? -3.949 -2.593 7.185 1.00 66.19 88 LYS A C 1
ATOM 703 O O . LYS A 1 88 ? -4.461 -3.654 7.549 1.00 66.19 88 LYS A O 1
ATOM 708 N N . LEU A 1 89 ? -2.673 -2.283 7.405 1.00 67.25 89 LEU A N 1
ATOM 709 C CA . LEU A 1 89 ? -1.862 -3.074 8.323 1.00 67.25 89 LEU A CA 1
ATOM 710 C C . LEU A 1 89 ? -2.330 -2.772 9.744 1.00 67.25 89 LEU A C 1
ATOM 712 O O . LEU A 1 89 ? -2.432 -1.611 10.143 1.00 67.25 89 LEU A O 1
ATOM 716 N N . LEU A 1 90 ? -2.654 -3.832 10.473 1.00 70.62 90 LEU A N 1
ATOM 717 C CA . LEU A 1 90 ? -3.174 -3.786 11.829 1.00 70.62 90 LEU A CA 1
ATOM 718 C C . LEU A 1 90 ? -2.060 -4.220 12.776 1.00 70.62 90 LEU A C 1
ATOM 720 O O . LEU A 1 90 ? -1.677 -5.391 12.792 1.00 70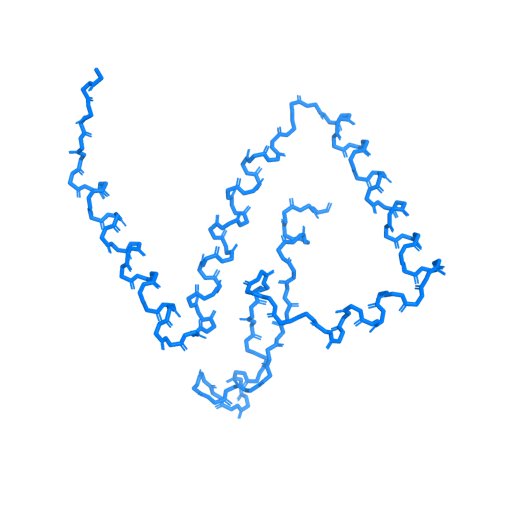.62 90 LEU A O 1
ATOM 724 N N . PHE A 1 91 ? -1.541 -3.294 13.576 1.00 68.31 91 PHE A N 1
ATOM 725 C CA . PHE A 1 91 ? -0.553 -3.607 14.608 1.00 68.31 91 PHE A CA 1
ATOM 726 C C . PHE A 1 91 ? -1.206 -3.529 15.987 1.00 68.31 91 PHE A C 1
ATOM 728 O O . PHE A 1 91 ? -1.707 -2.465 16.344 1.00 68.31 91 PHE A O 1
ATOM 735 N N . PRO A 1 92 ? -1.237 -4.615 16.775 1.00 64.88 92 PRO A N 1
ATOM 736 C CA . PRO A 1 92 ? -1.827 -4.563 18.107 1.00 64.88 92 PRO A CA 1
ATOM 737 C C . PRO A 1 92 ? -1.016 -3.612 19.003 1.00 64.88 92 PRO A C 1
ATOM 739 O O . PRO A 1 92 ? 0.160 -3.851 19.264 1.00 64.88 92 PRO A O 1
ATOM 742 N N . GLN A 1 93 ? -1.631 -2.514 19.452 1.00 65.06 93 GLN A N 1
ATOM 743 C CA . GLN A 1 93 ? -0.989 -1.526 20.337 1.00 65.06 93 GLN A CA 1
ATOM 744 C C . GLN A 1 93 ? -0.932 -2.024 21.783 1.00 65.06 93 GLN A C 1
ATOM 746 O O . GLN A 1 93 ? 0.023 -1.746 22.502 1.00 65.06 93 GLN A O 1
ATOM 751 N N . ASP A 1 94 ? -1.902 -2.849 22.172 1.00 58.34 94 ASP A N 1
ATOM 752 C CA . ASP A 1 94 ? -2.031 -3.366 23.536 1.00 58.34 94 ASP A CA 1
ATOM 753 C C . ASP A 1 94 ? -1.302 -4.712 23.728 1.00 58.34 94 ASP A C 1
ATOM 755 O O . ASP A 1 94 ? -1.666 -5.506 24.596 1.00 58.34 94 ASP A O 1
ATOM 759 N N . LEU A 1 95 ? -0.266 -4.993 22.925 1.00 61.03 95 LEU A N 1
ATOM 760 C CA . LEU A 1 95 ? 0.544 -6.220 23.031 1.00 61.03 95 LEU A CA 1
ATOM 761 C C . LEU A 1 95 ? 1.129 -6.419 24.432 1.00 61.03 95 LEU A C 1
ATOM 763 O O . LEU A 1 95 ? 1.172 -7.542 24.929 1.00 61.03 95 LEU A O 1
ATOM 767 N N . ILE A 1 96 ? 1.586 -5.326 25.046 1.00 60.38 96 ILE A N 1
ATOM 768 C CA . ILE A 1 96 ? 2.249 -5.333 26.355 1.00 60.38 96 ILE A CA 1
ATOM 769 C C . ILE A 1 96 ? 1.218 -5.410 27.491 1.00 60.38 96 ILE A C 1
ATOM 771 O O . ILE A 1 96 ? 1.503 -5.983 28.537 1.00 60.38 96 ILE A O 1
ATOM 775 N N . GLU A 1 97 ? 0.016 -4.870 27.278 1.00 59.09 97 GLU A N 1
ATOM 776 C CA . GLU A 1 97 ? -1.008 -4.727 28.317 1.00 59.09 97 GLU A CA 1
ATOM 777 C C . GLU A 1 97 ? -1.965 -5.930 28.382 1.00 59.09 97 GLU A C 1
ATOM 779 O O . GLU A 1 97 ? -2.310 -6.376 29.471 1.00 59.09 97 GLU A O 1
ATOM 784 N N . ASN A 1 98 ? -2.347 -6.510 27.235 1.00 57.50 98 ASN A N 1
ATOM 785 C CA . ASN A 1 98 ? -3.336 -7.598 27.156 1.00 57.50 98 ASN A CA 1
ATOM 786 C C . ASN A 1 98 ? -2.800 -8.893 26.507 1.00 57.50 98 ASN A C 1
ATOM 788 O O . ASN A 1 98 ? -3.518 -9.892 26.423 1.00 57.50 98 ASN A O 1
ATOM 792 N N . GLY A 1 99 ? -1.537 -8.913 26.067 1.00 58.62 99 GLY A N 1
ATOM 793 C CA . GLY A 1 99 ? -0.909 -10.072 25.428 1.00 58.62 99 GLY A CA 1
ATOM 794 C C . GLY A 1 99 ? -1.365 -10.325 23.982 1.00 58.62 99 GLY A C 1
ATOM 795 O O . GLY A 1 99 ? -2.334 -9.752 23.485 1.00 58.62 99 GLY A O 1
ATOM 796 N N . LEU A 1 100 ? -0.662 -11.229 23.287 1.00 56.84 100 LEU A N 1
ATOM 797 C CA . LEU A 1 100 ? -0.847 -11.537 21.853 1.00 56.84 100 LEU A CA 1
ATOM 798 C C . 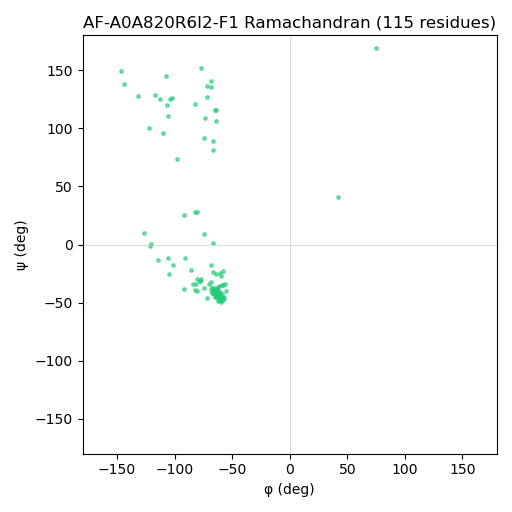LEU A 1 100 ? -2.262 -12.008 21.457 1.00 56.84 100 LEU A C 1
ATOM 800 O O . LEU A 1 100 ? -2.625 -11.919 20.285 1.00 56.84 100 LEU A O 1
ATOM 804 N N . LEU A 1 101 ? -3.039 -12.531 22.410 1.00 55.59 101 LEU A N 1
ATOM 805 C CA . LEU A 1 101 ? -4.342 -13.167 22.173 1.00 55.59 101 LEU A CA 1
ATOM 806 C C . LEU A 1 101 ? -5.550 -12.276 22.507 1.00 55.59 101 LEU A C 1
ATOM 808 O O . LEU A 1 101 ? -6.635 -12.562 22.008 1.00 55.59 101 LEU A O 1
ATOM 812 N N . SER A 1 102 ? -5.370 -11.205 23.292 1.00 54.84 102 SER A N 1
ATOM 813 C CA . SER A 1 102 ? -6.474 -10.355 23.782 1.00 54.84 102 SER A CA 1
ATOM 814 C C . SER A 1 102 ? -6.293 -8.862 23.482 1.00 54.84 102 SER A C 1
ATOM 816 O O . SER A 1 102 ? -7.048 -8.035 23.993 1.00 54.84 102 SER A O 1
ATOM 818 N N . ALA A 1 103 ? -5.311 -8.489 22.656 1.00 58.22 103 ALA A N 1
ATOM 819 C CA . ALA A 1 103 ? -5.143 -7.108 22.214 1.00 58.22 103 ALA A CA 1
ATOM 820 C C . ALA A 1 103 ? -6.347 -6.666 21.364 1.00 58.22 103 ALA A C 1
ATOM 822 O O . ALA A 1 103 ? -6.595 -7.212 20.289 1.00 58.22 103 ALA A O 1
ATOM 823 N N . ASN A 1 104 ? -7.092 -5.678 21.864 1.00 58.84 104 ASN A N 1
ATOM 824 C CA . ASN A 1 104 ? -8.330 -5.194 21.243 1.00 58.84 104 ASN A CA 1
ATOM 825 C C . ASN A 1 104 ? -8.155 -3.828 20.553 1.00 58.84 104 ASN A C 1
ATOM 827 O O . ASN A 1 104 ? -9.027 -3.402 19.798 1.00 58.84 104 ASN A O 1
ATOM 831 N N . LYS A 1 105 ? -7.025 -3.142 20.781 1.00 60.56 105 LYS A N 1
ATOM 832 C CA . LYS A 1 105 ? -6.645 -1.928 20.047 1.00 60.56 105 LYS A CA 1
ATOM 833 C C . LYS A 1 105 ? -5.592 -2.236 18.996 1.00 60.56 105 LYS A C 1
ATOM 835 O O . LYS A 1 105 ? -4.517 -2.756 19.305 1.00 60.56 105 LYS A O 1
ATOM 840 N N . PHE A 1 106 ? -5.888 -1.844 17.764 1.00 66.25 106 PHE A N 1
ATOM 841 C CA . PHE A 1 106 ? -4.982 -1.961 16.630 1.00 66.25 106 PHE A CA 1
ATOM 842 C C . PHE A 1 106 ? -4.642 -0.570 16.091 1.00 66.25 106 PHE A C 1
ATOM 844 O O . PHE A 1 106 ? -5.535 0.226 15.803 1.00 66.25 106 PHE A O 1
ATOM 851 N N . ALA A 1 107 ? -3.350 -0.289 15.930 1.00 64.75 107 ALA A N 1
ATOM 852 C CA . ALA A 1 107 ? -2.878 0.791 15.079 1.00 64.75 107 ALA A CA 1
ATOM 853 C C . ALA A 1 107 ? -3.178 0.418 13.629 1.00 64.75 107 ALA A C 1
ATOM 855 O O . ALA A 1 107 ? -2.922 -0.717 13.221 1.00 64.75 107 ALA A O 1
ATOM 856 N N . MET A 1 108 ? -3.685 1.373 12.859 1.00 70.56 108 MET A N 1
ATOM 857 C CA . MET A 1 108 ? -3.899 1.218 11.426 1.00 70.56 108 MET A CA 1
ATOM 858 C C . MET A 1 108 ? -2.809 1.975 10.676 1.00 70.56 108 MET A C 1
ATOM 860 O O . MET A 1 108 ? -2.647 3.173 10.891 1.00 70.56 108 MET A O 1
ATOM 864 N N . LEU A 1 109 ? -2.101 1.285 9.785 1.00 75.62 109 LEU A N 1
ATOM 865 C CA . LEU A 1 109 ? -1.200 1.896 8.809 1.00 75.62 109 LEU A CA 1
ATOM 866 C C . LEU A 1 109 ? -1.786 1.692 7.407 1.00 75.62 109 LEU A C 1
ATOM 868 O O . LEU A 1 109 ? -2.117 0.563 7.025 1.00 75.62 109 LEU A O 1
ATOM 872 N N . GLY A 1 110 ? -1.968 2.783 6.665 1.00 75.56 110 GLY A N 1
ATOM 873 C CA . GLY A 1 110 ? -2.489 2.737 5.303 1.00 75.56 110 GLY A CA 1
ATOM 874 C C . GLY A 1 110 ? -1.448 2.172 4.342 1.00 75.56 110 GLY A C 1
ATOM 875 O O . GLY A 1 110 ? -0.284 2.552 4.394 1.00 75.56 110 GLY A O 1
ATOM 876 N N . LEU A 1 111 ? -1.856 1.281 3.432 1.00 73.12 111 LEU A N 1
ATOM 877 C CA . LEU A 1 111 ? -0.933 0.762 2.411 1.00 73.12 111 LEU A CA 1
ATOM 878 C C . LEU A 1 111 ? -0.449 1.864 1.450 1.00 73.12 111 LEU A C 1
ATOM 880 O O . LEU A 1 111 ? 0.639 1.742 0.899 1.00 73.12 111 LEU A O 1
ATOM 884 N N . GLY A 1 112 ? -1.227 2.940 1.275 1.00 76.31 112 GLY A N 1
ATOM 885 C CA . GLY A 1 112 ? -0.848 4.099 0.459 1.00 76.31 112 GLY A CA 1
ATOM 886 C C . GLY A 1 112 ? 0.415 4.796 0.965 1.00 76.31 112 GLY A C 1
ATOM 887 O O . GLY A 1 112 ? 1.318 5.027 0.170 1.00 76.31 112 GLY A O 1
ATOM 888 N N . ASP A 1 113 ? 0.518 5.003 2.281 1.00 77.00 113 ASP A N 1
ATOM 889 C CA . ASP A 1 113 ? 1.669 5.651 2.932 1.00 77.00 113 ASP A CA 1
ATOM 890 C C . ASP A 1 113 ? 2.956 4.811 2.823 1.00 77.00 113 ASP A C 1
ATOM 892 O O . ASP A 1 113 ? 4.065 5.323 2.921 1.00 77.00 113 ASP A O 1
ATOM 896 N N . ILE A 1 114 ? 2.817 3.493 2.637 1.00 79.94 114 ILE A N 1
ATOM 897 C CA . ILE A 1 114 ? 3.946 2.567 2.456 1.00 79.94 114 ILE A CA 1
ATOM 898 C C . ILE A 1 114 ? 4.426 2.577 1.003 1.00 79.94 114 ILE A C 1
ATOM 900 O O . ILE A 1 114 ? 5.618 2.446 0.734 1.00 79.94 114 ILE A O 1
ATOM 904 N N . VAL A 1 115 ? 3.484 2.659 0.062 1.00 80.56 115 VAL A N 1
ATOM 905 C CA . VAL A 1 115 ? 3.750 2.527 -1.374 1.00 80.56 115 VAL A CA 1
ATOM 906 C C . VAL A 1 115 ? 4.213 3.850 -1.984 1.00 80.56 115 VAL A C 1
ATOM 908 O O . VAL A 1 115 ? 5.037 3.839 -2.898 1.00 80.56 115 VAL A O 1
ATOM 911 N N . VAL A 1 116 ? 3.701 4.979 -1.493 1.00 80.31 116 VAL A N 1
ATOM 912 C CA . VAL A 1 116 ? 4.062 6.318 -1.963 1.00 80.31 116 VAL A CA 1
ATOM 913 C C . VAL A 1 116 ? 4.589 7.132 -0.775 1.00 80.31 116 VAL A C 1
ATOM 915 O O . VAL A 1 116 ? 3.777 7.587 0.031 1.00 80.31 116 VAL A O 1
ATOM 918 N N . PRO A 1 117 ? 5.921 7.270 -0.642 1.00 66.31 117 PRO A N 1
ATOM 919 C CA . PRO A 1 117 ? 6.548 8.036 0.433 1.00 66.31 117 PRO A CA 1
ATOM 920 C C . PRO A 1 117 ? 6.494 9.553 0.212 1.00 66.31 117 PRO A C 1
ATOM 922 O O . PRO A 1 117 ? 6.381 9.992 -0.958 1.00 66.31 117 PRO A O 1
#

Secondary structure (DSSP, 8-state):
------HHHHHHHHHHHHHHHHHHHH--HHHHHHHHHHHHHHHHHHT--SSHHHHHHHHHHHHHHHHHHHHS-THHHHHHTT---S-EEEEETTHHHHHHHH---EEEEEHHHHH--

InterPro domains:
  IPR007369 Peptidase A22B, signal peptide peptidase [PF04258] (4-117)
  IPR007369 Peptidase A22B, signal peptide peptidase [PTHR12174] (4-117)

Mean predicted aligned error: 10.92 Å